Protein AF-A0A1T3P315-F1 (afdb_monomer_lite)

Foldseek 3Di:
DDDDPPPPPPPPPDPCPVPPPDDQDDDPPDPLLNVLSVLLVCLVVDDPVVNVVSVVVSVVSVVVVVVVVVD

Radius of gyration: 18.7 Å; chains: 1; bounding box: 38×15×65 Å

Sequence (71 aa):
MSEALGTERVVGEDAATGSGVVEPPPPTGDPHVDAVLATLSRVGDLPTEAHGPVYEDVHRGLRDTLADLDR

Structure (mmCIF, N/CA/C/O backbone):
data_AF-A0A1T3P315-F1
#
_entry.id   AF-A0A1T3P315-F1
#
loop_
_atom_site.group_PDB
_atom_site.id
_atom_site.type_symbol
_atom_site.label_atom_id
_atom_site.label_alt_id
_atom_site.label_comp_id
_atom_site.label_asym_id
_atom_site.label_entity_id
_atom_site.label_seq_id
_atom_site.pdbx_PDB_ins_code
_atom_site.Cartn_x
_atom_site.Cartn_y
_atom_site.Cartn_z
_atom_site.occupancy
_atom_site.B_iso_or_equiv
_atom_site.auth_seq_id
_atom_site.auth_comp_id
_atom_site.auth_asym_id
_atom_site.auth_atom_id
_atom_site.pdbx_PDB_model_num
ATOM 1 N N . MET A 1 1 ? 2.960 -0.169 -53.893 1.00 43.12 1 MET A N 1
ATOM 2 C CA . MET A 1 1 ? 4.303 -0.197 -53.287 1.00 43.12 1 MET A CA 1
ATOM 3 C C . MET A 1 1 ? 4.365 0.895 -52.242 1.00 43.12 1 MET A C 1
ATOM 5 O O . MET A 1 1 ? 4.125 2.043 -52.588 1.00 43.12 1 MET A O 1
ATOM 9 N N . SER A 1 2 ? 4.667 0.469 -51.017 1.00 44.72 2 SER A N 1
ATOM 10 C CA . SER A 1 2 ? 5.212 1.245 -49.899 1.00 44.72 2 SER A CA 1
ATOM 11 C C . SER A 1 2 ? 4.262 2.152 -49.122 1.00 44.72 2 SER A C 1
ATOM 13 O O . SER A 1 2 ? 4.173 3.357 -49.332 1.00 44.72 2 SER A O 1
ATOM 15 N N . GLU A 1 3 ? 3.632 1.513 -48.138 1.00 49.94 3 GLU A N 1
ATOM 16 C CA . GLU A 1 3 ? 3.460 2.052 -46.792 1.00 49.94 3 GLU A CA 1
ATOM 17 C C . GLU A 1 3 ? 4.795 2.596 -46.258 1.00 49.94 3 GLU A C 1
ATOM 19 O O . GLU A 1 3 ? 5.843 1.964 -46.404 1.00 49.94 3 GLU A O 1
ATOM 24 N N . ALA A 1 4 ? 4.748 3.752 -45.607 1.00 50.00 4 ALA A N 1
ATOM 25 C CA . ALA A 1 4 ? 5.774 4.183 -44.671 1.00 50.00 4 ALA A CA 1
ATOM 26 C C . ALA A 1 4 ? 5.055 4.897 -43.526 1.00 50.00 4 ALA A C 1
ATOM 28 O O . ALA A 1 4 ? 4.897 6.116 -43.522 1.00 50.00 4 ALA A O 1
ATOM 29 N N . LEU A 1 5 ? 4.559 4.097 -42.580 1.00 54.88 5 LEU A N 1
ATOM 30 C CA . LEU A 1 5 ? 4.247 4.570 -41.240 1.00 54.88 5 LEU A CA 1
ATOM 31 C C . LEU A 1 5 ? 5.560 5.100 -40.665 1.00 54.88 5 LEU A C 1
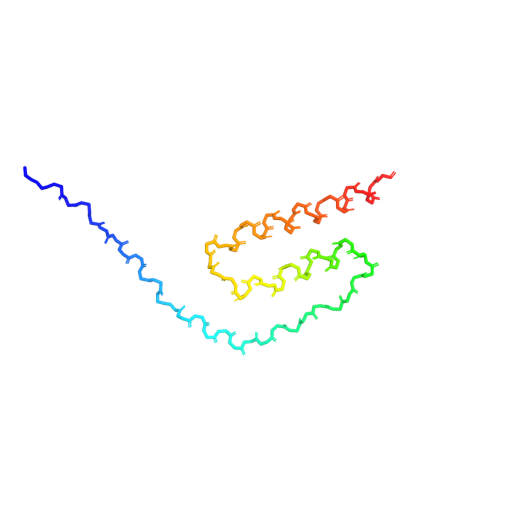ATOM 33 O O . LEU A 1 5 ? 6.464 4.333 -40.336 1.00 54.88 5 LEU A O 1
ATOM 37 N N . GLY A 1 6 ? 5.685 6.424 -40.647 1.00 49.12 6 GLY A N 1
ATOM 38 C CA . GLY A 1 6 ? 6.746 7.114 -39.941 1.00 49.12 6 GLY A CA 1
ATOM 39 C C . GLY A 1 6 ? 6.622 6.772 -38.468 1.00 49.12 6 GLY A C 1
ATOM 40 O O . GLY A 1 6 ? 5.796 7.339 -37.761 1.00 49.12 6 GLY A O 1
ATOM 41 N N . THR A 1 7 ? 7.419 5.800 -38.033 1.00 54.22 7 THR A N 1
ATOM 42 C CA . THR A 1 7 ? 7.740 5.559 -36.634 1.00 54.22 7 THR A CA 1
ATOM 43 C C . THR A 1 7 ? 8.332 6.847 -36.086 1.00 54.22 7 THR A C 1
ATOM 45 O O . THR A 1 7 ? 9.528 7.108 -36.230 1.00 54.22 7 THR A O 1
ATOM 48 N N . GLU A 1 8 ? 7.490 7.672 -35.473 1.00 47.78 8 GLU A N 1
ATOM 49 C CA . GLU A 1 8 ? 7.947 8.730 -34.592 1.00 47.78 8 GLU A CA 1
ATOM 50 C C . GLU A 1 8 ? 8.492 8.024 -33.353 1.00 47.78 8 GLU A C 1
ATOM 52 O O . GLU A 1 8 ? 7.783 7.659 -32.416 1.00 47.78 8 GLU A O 1
ATOM 57 N N . ARG A 1 9 ? 9.777 7.680 -33.445 1.00 60.00 9 ARG A N 1
ATOM 58 C CA . ARG A 1 9 ? 10.561 7.130 -32.354 1.00 60.00 9 ARG A CA 1
ATOM 59 C C . ARG A 1 9 ? 10.564 8.202 -31.274 1.00 60.00 9 ARG A C 1
ATOM 61 O O . ARG A 1 9 ? 11.360 9.135 -31.353 1.00 60.00 9 ARG A O 1
ATOM 68 N N . VAL A 1 10 ? 9.675 8.075 -30.290 1.00 52.94 10 VAL A N 1
ATOM 69 C CA . VAL A 1 10 ? 9.803 8.796 -29.026 1.00 52.94 10 VAL A CA 1
ATOM 70 C C . VAL A 1 10 ? 11.098 8.293 -28.410 1.00 52.94 10 VAL A C 1
ATOM 72 O O . VAL A 1 10 ? 11.170 7.212 -27.829 1.00 52.94 10 VAL A O 1
ATOM 75 N N . VAL A 1 11 ? 12.167 9.038 -28.664 1.00 52.91 11 VAL A N 1
ATOM 76 C CA . VAL A 1 11 ? 13.432 8.875 -27.972 1.00 52.91 11 VAL A CA 1
ATOM 77 C C . VAL A 1 11 ? 13.141 9.296 -26.543 1.00 52.91 11 VAL A C 1
ATOM 79 O O . VAL A 1 11 ? 12.966 10.482 -26.272 1.00 52.91 11 VAL A O 1
ATOM 82 N N . GLY A 1 12 ? 13.010 8.320 -25.649 1.00 49.78 12 GLY A N 1
ATOM 83 C CA . GLY A 1 12 ? 13.046 8.555 -24.212 1.00 49.78 12 GLY A CA 1
ATOM 84 C C . GLY A 1 12 ? 14.456 8.984 -23.820 1.00 49.78 12 GLY A C 1
ATOM 85 O O . GLY A 1 12 ? 15.206 8.196 -23.258 1.00 49.78 12 GLY A O 1
ATOM 86 N N . GLU A 1 13 ? 14.835 10.205 -24.189 1.00 51.28 13 GLU A N 1
ATOM 87 C CA . GLU A 1 13 ? 16.075 10.840 -23.761 1.00 51.28 13 GLU A CA 1
ATOM 88 C C . GLU A 1 13 ? 15.791 11.581 -22.449 1.00 51.28 13 GLU A C 1
ATOM 90 O O . GLU A 1 13 ? 15.505 12.771 -22.436 1.00 51.28 13 GLU A O 1
ATOM 95 N N . ASP A 1 14 ? 15.800 10.838 -21.348 1.00 47.12 14 ASP A N 1
ATOM 96 C CA . ASP A 1 14 ? 16.451 11.262 -20.109 1.00 47.12 14 ASP A CA 1
ATOM 97 C C . ASP A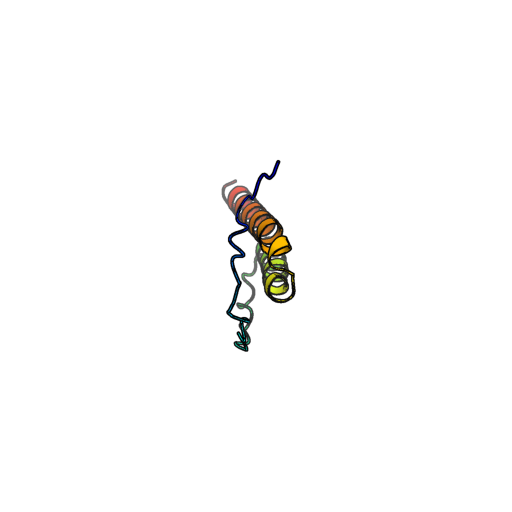 1 14 ? 16.642 9.992 -19.282 1.00 47.12 14 ASP A C 1
ATOM 99 O O . ASP A 1 14 ? 15.703 9.430 -18.712 1.00 47.12 14 ASP A O 1
ATOM 103 N N . ALA A 1 15 ? 17.863 9.462 -19.314 1.00 52.72 15 ALA A N 1
ATOM 104 C CA . ALA A 1 15 ? 18.280 8.454 -18.365 1.00 52.72 15 ALA A CA 1
ATOM 105 C C . ALA A 1 15 ? 18.129 9.088 -16.985 1.00 52.72 15 ALA A C 1
ATOM 107 O O . ALA A 1 15 ? 18.987 9.872 -16.579 1.00 52.72 15 ALA A O 1
ATOM 108 N N . ALA A 1 16 ? 17.024 8.761 -16.309 1.00 57.16 16 ALA A N 1
ATOM 109 C CA . ALA A 1 16 ? 16.709 9.202 -14.968 1.00 57.16 16 ALA A CA 1
ATOM 110 C C . ALA A 1 16 ? 17.870 8.821 -14.048 1.00 57.16 16 ALA A C 1
ATOM 112 O O . ALA A 1 16 ? 17.890 7.769 -13.414 1.00 57.16 16 ALA A O 1
ATOM 113 N N . THR A 1 17 ? 18.854 9.709 -13.952 1.00 50.06 17 THR A N 1
ATOM 114 C CA . THR A 1 17 ? 19.920 9.647 -12.960 1.00 50.06 17 THR A CA 1
ATOM 115 C C . THR A 1 17 ? 19.337 10.241 -11.684 1.00 50.06 17 THR A C 1
ATOM 117 O O . THR A 1 17 ? 19.854 11.188 -11.099 1.00 50.06 17 THR A O 1
ATOM 120 N N . GLY A 1 18 ? 18.183 9.710 -11.276 1.00 55.84 18 GLY A N 1
ATOM 121 C CA . GLY A 1 18 ? 17.545 9.985 -10.007 1.00 55.84 18 GLY A CA 1
ATOM 122 C C . GLY A 1 18 ? 18.315 9.254 -8.924 1.00 55.84 18 GLY A C 1
ATOM 123 O O . GLY A 1 18 ? 17.796 8.341 -8.301 1.00 55.84 18 GLY A O 1
ATOM 124 N N . SER A 1 19 ? 19.564 9.654 -8.683 1.00 59.62 19 SER A N 1
ATOM 125 C CA . SER A 1 19 ? 20.327 9.256 -7.497 1.00 59.62 19 SER A CA 1
ATOM 126 C C . SER A 1 19 ? 19.807 10.007 -6.260 1.00 59.62 19 SER A C 1
ATOM 128 O O . SER A 1 19 ? 20.578 10.532 -5.462 1.00 59.62 19 SER A O 1
ATOM 130 N N . GLY A 1 20 ? 18.488 10.130 -6.127 1.00 65.50 20 GLY A N 1
ATOM 131 C CA . GLY A 1 20 ? 17.836 10.564 -4.906 1.00 65.50 20 GLY A CA 1
ATOM 132 C C . GLY A 1 20 ? 17.417 9.309 -4.171 1.00 65.50 20 GLY A C 1
ATOM 133 O O . GLY A 1 20 ? 16.436 8.682 -4.557 1.00 65.50 20 GLY A O 1
ATOM 134 N N . VAL A 1 21 ? 18.169 8.918 -3.141 1.00 66.81 21 VAL A N 1
ATOM 135 C CA . VAL A 1 21 ? 17.691 7.895 -2.209 1.00 66.81 21 VAL A CA 1
ATOM 136 C C . VAL A 1 21 ? 16.444 8.473 -1.550 1.00 66.81 21 VAL A C 1
ATOM 138 O O . VAL A 1 2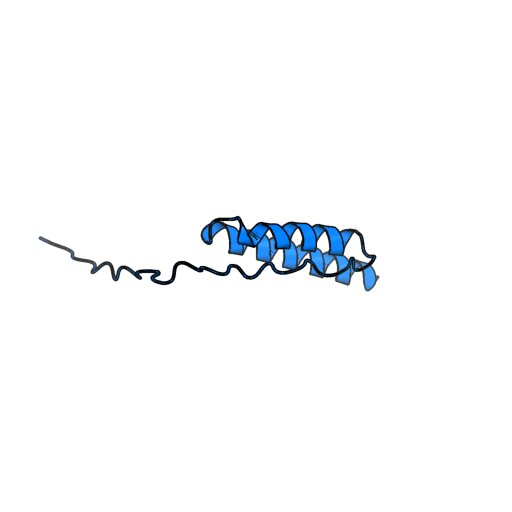1 ? 16.537 9.396 -0.742 1.00 66.81 21 VAL A O 1
ATOM 141 N N . VAL A 1 22 ? 15.274 7.981 -1.949 1.00 72.50 22 VAL A N 1
ATOM 142 C CA . VAL A 1 22 ? 14.026 8.284 -1.254 1.00 72.50 22 VAL A CA 1
ATOM 143 C C . VAL A 1 22 ? 14.039 7.440 0.009 1.00 72.50 22 VAL A C 1
ATOM 145 O O . VAL A 1 22 ? 13.972 6.213 -0.060 1.00 72.50 22 VAL A O 1
ATOM 148 N N . GLU A 1 23 ? 14.191 8.090 1.161 1.00 79.19 23 GLU A N 1
ATOM 149 C CA . GLU A 1 23 ? 14.035 7.405 2.439 1.00 79.19 23 GLU A CA 1
ATOM 150 C C . GLU A 1 23 ? 12.590 6.890 2.538 1.00 79.19 23 GLU A C 1
ATOM 152 O O . GLU A 1 23 ? 11.654 7.657 2.275 1.00 79.19 23 GLU A O 1
ATOM 157 N N . PRO A 1 24 ? 12.381 5.600 2.860 1.00 77.25 24 PRO A N 1
ATOM 158 C CA . PRO A 1 24 ? 11.036 5.080 3.019 1.00 77.25 24 PRO A CA 1
ATOM 159 C C . PRO A 1 24 ? 10.328 5.829 4.157 1.00 77.25 24 PRO A C 1
ATOM 161 O O . PRO A 1 24 ? 10.957 6.155 5.167 1.00 77.25 24 PRO A O 1
ATOM 164 N N . PRO A 1 25 ? 9.021 6.106 4.024 1.00 83.00 25 PRO A N 1
ATOM 165 C CA . PRO A 1 25 ? 8.266 6.727 5.100 1.00 83.00 25 PRO A CA 1
ATOM 166 C C . PRO A 1 25 ? 8.297 5.846 6.362 1.00 83.00 25 PRO A C 1
ATOM 168 O O . PRO A 1 25 ? 8.409 4.620 6.256 1.00 83.00 25 PRO A O 1
ATOM 171 N N . PRO A 1 26 ? 8.178 6.444 7.563 1.00 88.88 26 PRO A N 1
ATOM 172 C CA . PRO A 1 26 ? 8.016 5.670 8.788 1.00 88.88 26 PRO A CA 1
ATOM 173 C C . PRO A 1 26 ? 6.762 4.779 8.702 1.00 88.88 26 PRO A C 1
ATOM 175 O O . PRO A 1 26 ? 5.810 5.145 8.005 1.00 88.88 26 PRO A O 1
ATOM 178 N N . PRO A 1 27 ? 6.738 3.631 9.409 1.00 92.12 27 PRO A N 1
ATOM 179 C CA . PRO A 1 27 ? 5.603 2.717 9.372 1.00 92.12 27 PRO A CA 1
ATOM 180 C C . PRO A 1 27 ? 4.333 3.421 9.841 1.00 92.12 27 PRO A C 1
ATOM 182 O O . PRO A 1 27 ? 4.347 4.205 10.794 1.00 92.12 27 PRO A O 1
ATOM 185 N N . THR A 1 28 ? 3.231 3.122 9.169 1.00 90.56 28 THR A N 1
ATOM 186 C CA . THR A 1 28 ? 1.930 3.744 9.431 1.00 90.56 28 THR A CA 1
ATOM 187 C C . THR A 1 28 ? 1.244 3.152 10.660 1.00 90.56 28 THR A C 1
ATOM 189 O O . THR A 1 28 ? 0.366 3.786 11.244 1.00 90.56 28 THR A O 1
ATOM 192 N N . GLY A 1 29 ? 1.667 1.953 11.074 1.00 93.62 29 GLY A N 1
ATOM 193 C CA . GLY A 1 29 ? 1.049 1.184 12.151 1.00 93.62 29 GLY A CA 1
ATOM 194 C C . GLY A 1 29 ? -0.081 0.270 11.673 1.00 93.62 29 GLY A C 1
ATOM 195 O O . GLY A 1 29 ? -0.549 -0.553 12.459 1.00 93.62 29 GLY A O 1
ATOM 196 N N . ASP A 1 30 ? -0.480 0.369 10.402 1.00 94.00 30 ASP A N 1
ATOM 197 C CA . ASP A 1 30 ? -1.391 -0.568 9.755 1.00 94.00 30 ASP A CA 1
ATOM 198 C C . ASP A 1 30 ? -0.589 -1.566 8.893 1.00 94.00 30 ASP A C 1
ATOM 200 O O . ASP A 1 30 ? 0.086 -1.162 7.940 1.00 94.00 30 ASP A O 1
ATOM 204 N N . PRO A 1 31 ? -0.647 -2.880 9.192 1.00 93.25 31 PRO A N 1
ATOM 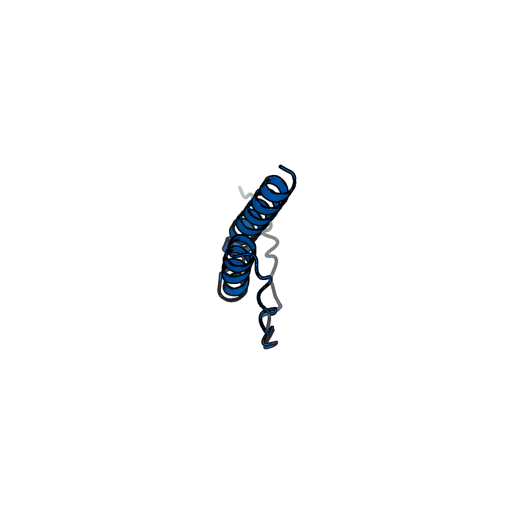205 C CA . PRO A 1 31 ? 0.160 -3.876 8.491 1.00 93.25 31 PRO A CA 1
ATOM 206 C C . PRO A 1 31 ? -0.215 -4.034 7.010 1.00 93.25 31 PRO A C 1
ATOM 208 O O . PRO A 1 31 ? 0.628 -4.457 6.217 1.00 93.25 31 PRO A O 1
ATOM 211 N N . HIS A 1 32 ? -1.451 -3.710 6.619 1.00 93.62 32 HIS A N 1
ATOM 212 C CA . HIS A 1 32 ? -1.892 -3.767 5.227 1.00 93.62 32 HIS A CA 1
ATOM 213 C C . HIS A 1 32 ? -1.341 -2.580 4.438 1.00 93.62 32 HIS A C 1
ATOM 215 O O . HIS A 1 32 ? -0.786 -2.777 3.352 1.00 93.62 32 HIS A O 1
ATOM 221 N N . VAL A 1 33 ? -1.412 -1.374 5.010 1.00 94.50 33 VAL A N 1
ATOM 222 C CA . VAL A 1 33 ? -0.814 -0.167 4.416 1.00 94.50 33 VAL A CA 1
ATOM 223 C C . VAL A 1 33 ? 0.703 -0.321 4.294 1.00 94.50 33 VAL A C 1
ATOM 225 O O . VAL A 1 33 ? 1.275 -0.065 3.233 1.00 94.50 33 VAL A O 1
ATOM 228 N N . ASP A 1 34 ? 1.364 -0.818 5.336 1.00 94.75 34 ASP A N 1
ATOM 229 C CA . ASP A 1 34 ? 2.815 -1.006 5.328 1.00 94.75 34 ASP A CA 1
ATOM 230 C C . ASP A 1 34 ? 3.254 -2.035 4.263 1.00 94.75 34 ASP A C 1
ATOM 232 O O . ASP A 1 34 ? 4.276 -1.852 3.593 1.00 94.75 34 ASP A O 1
ATOM 236 N N . ALA A 1 35 ? 2.458 -3.084 4.020 1.00 93.62 35 ALA A N 1
ATOM 237 C CA . ALA A 1 35 ? 2.740 -4.079 2.984 1.00 93.62 35 ALA A CA 1
ATOM 238 C C . ALA A 1 35 ? 2.630 -3.516 1.552 1.00 93.62 35 ALA A C 1
ATOM 240 O O . ALA A 1 35 ? 3.468 -3.826 0.692 1.00 93.62 35 ALA A O 1
ATOM 241 N N . VAL A 1 36 ? 1.628 -2.673 1.275 1.00 94.50 36 VAL A N 1
ATOM 242 C CA . VAL A 1 36 ? 1.490 -2.042 -0.050 1.00 94.50 36 VAL A CA 1
ATOM 243 C C . VAL A 1 36 ? 2.559 -0.975 -0.281 1.00 94.50 36 VAL A C 1
ATOM 245 O O . VAL A 1 36 ? 3.115 -0.903 -1.377 1.00 94.50 36 VAL A O 1
ATOM 248 N N . LEU A 1 37 ? 2.950 -0.219 0.750 1.00 92.88 37 LEU A N 1
ATOM 249 C CA . LEU A 1 37 ? 4.056 0.740 0.659 1.00 92.88 37 LEU A CA 1
ATOM 250 C C . LEU A 1 37 ? 5.408 0.048 0.427 1.00 92.88 37 LEU A C 1
ATOM 252 O O . LEU A 1 37 ? 6.216 0.521 -0.374 1.00 92.88 37 LEU A O 1
ATOM 256 N N . ALA A 1 38 ? 5.637 -1.117 1.040 1.00 91.56 38 ALA A N 1
ATOM 257 C CA . ALA A 1 38 ? 6.819 -1.932 0.760 1.00 91.56 38 ALA A CA 1
ATOM 258 C C . ALA A 1 38 ? 6.861 -2.424 -0.699 1.00 91.56 38 ALA A C 1
ATOM 260 O O . ALA A 1 38 ? 7.936 -2.543 -1.288 1.00 91.56 38 ALA A O 1
ATOM 261 N N . THR A 1 39 ? 5.697 -2.687 -1.298 1.00 90.44 39 THR A N 1
ATOM 262 C CA . THR A 1 39 ? 5.589 -3.044 -2.720 1.00 90.44 39 THR A CA 1
ATOM 263 C C . THR A 1 39 ? 5.893 -1.842 -3.613 1.00 90.44 39 THR A C 1
ATOM 265 O O . THR A 1 39 ? 6.688 -1.960 -4.545 1.00 90.44 39 THR A O 1
ATOM 268 N N . LEU A 1 40 ? 5.346 -0.669 -3.281 1.00 91.69 40 LEU A N 1
ATOM 269 C CA . LEU A 1 40 ? 5.611 0.589 -3.981 1.00 91.69 40 LEU A CA 1
ATOM 270 C C . LEU A 1 40 ? 7.105 0.949 -3.991 1.00 91.69 40 LEU A C 1
ATOM 272 O O . LEU A 1 40 ? 7.623 1.391 -5.013 1.00 91.69 40 LEU A O 1
ATOM 276 N N . SER A 1 41 ? 7.820 0.694 -2.890 1.00 89.50 41 SER A N 1
ATOM 277 C CA . SER A 1 41 ? 9.264 0.948 -2.795 1.00 89.50 41 SER A CA 1
ATOM 278 C C . SER A 1 41 ? 10.092 0.190 -3.839 1.00 89.50 41 SER A C 1
ATOM 280 O O . SER A 1 41 ? 11.204 0.614 -4.136 1.00 89.50 41 SER A O 1
ATOM 282 N N . ARG A 1 42 ? 9.579 -0.915 -4.394 1.00 87.06 42 ARG A N 1
ATOM 283 C CA . ARG A 1 42 ? 10.283 -1.713 -5.410 1.00 87.06 42 ARG A CA 1
ATOM 284 C C . ARG A 1 42 ? 10.103 -1.172 -6.826 1.00 87.06 42 ARG A C 1
ATOM 286 O O . ARG A 1 42 ? 10.829 -1.594 -7.715 1.00 87.06 42 ARG A O 1
ATOM 293 N N . VAL A 1 43 ? 9.157 -0.256 -7.055 1.00 92.12 43 VAL A N 1
ATOM 294 C CA . VAL A 1 43 ? 8.845 0.270 -8.398 1.00 92.12 43 VAL A CA 1
ATOM 295 C C . VAL A 1 43 ? 10.060 0.918 -9.052 1.00 92.12 43 VAL A C 1
ATOM 297 O O . VAL A 1 43 ? 10.267 0.730 -10.246 1.00 92.12 43 VAL A O 1
ATOM 300 N N . GLY A 1 44 ? 10.894 1.617 -8.277 1.00 86.38 44 GLY A N 1
ATOM 301 C CA . GLY A 1 44 ? 12.108 2.259 -8.791 1.00 86.38 44 GLY A CA 1
ATOM 302 C C . GLY A 1 44 ? 13.116 1.290 -9.419 1.00 86.38 44 GLY A C 1
ATOM 303 O O . GLY A 1 44 ? 13.860 1.694 -10.307 1.00 86.38 44 GLY A O 1
ATOM 304 N N . ASP A 1 45 ? 13.093 0.016 -9.017 1.00 88.12 45 ASP A N 1
ATOM 305 C CA . ASP A 1 45 ? 13.979 -1.032 -9.538 1.00 88.12 45 ASP A CA 1
ATOM 306 C C . ASP A 1 45 ? 13.372 -1.791 -10.733 1.00 88.12 45 ASP A C 1
ATOM 308 O O . ASP A 1 45 ? 14.033 -2.633 -11.347 1.00 88.12 45 ASP A O 1
ATOM 312 N N . LEU A 1 46 ? 12.099 -1.540 -11.056 1.00 89.31 46 LEU A N 1
ATOM 313 C CA . LEU A 1 46 ? 11.383 -2.228 -12.126 1.00 89.31 46 LEU A CA 1
ATOM 314 C C . LEU A 1 46 ? 11.463 -1.458 -13.453 1.00 89.31 46 LEU A C 1
ATOM 316 O O . LEU A 1 46 ? 11.532 -0.226 -13.451 1.00 89.31 46 LEU A O 1
ATOM 320 N N . PRO A 1 47 ? 11.366 -2.156 -14.602 1.00 92.06 47 PRO A N 1
ATOM 321 C CA . PRO A 1 47 ? 11.135 -1.512 -15.892 1.00 92.06 47 PRO A CA 1
ATOM 322 C C . PRO A 1 47 ? 9.852 -0.675 -15.872 1.00 92.06 47 PRO A C 1
ATOM 324 O O . PRO A 1 47 ? 8.875 -1.049 -15.219 1.00 92.06 47 PRO A O 1
ATOM 327 N N . THR A 1 48 ? 9.823 0.428 -16.619 1.00 93.62 48 THR A N 1
ATOM 328 C CA . THR A 1 48 ? 8.686 1.363 -16.645 1.00 93.62 48 THR A C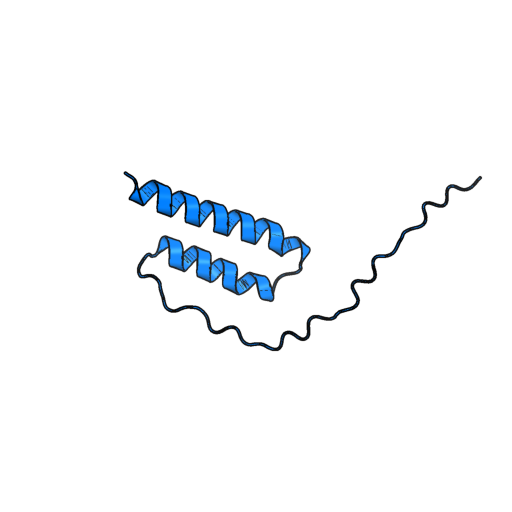A 1
ATOM 329 C C . THR A 1 48 ? 7.373 0.692 -17.059 1.00 93.62 48 THR A C 1
ATOM 331 O O . THR A 1 48 ? 6.308 1.044 -16.555 1.00 93.62 48 THR A O 1
ATOM 334 N N . GLU A 1 49 ? 7.427 -0.335 -17.908 1.00 93.44 49 GLU A N 1
ATOM 335 C CA . GLU A 1 49 ? 6.263 -1.124 -18.328 1.00 93.44 49 GLU A CA 1
ATOM 336 C C . GLU A 1 49 ? 5.599 -1.861 -17.154 1.00 93.44 49 GLU A C 1
ATOM 338 O O . GLU A 1 49 ? 4.399 -2.135 -17.184 1.00 93.44 49 GLU A O 1
ATOM 343 N N . ALA A 1 50 ? 6.369 -2.167 -16.108 1.00 90.94 50 ALA A N 1
ATOM 344 C CA . ALA A 1 50 ? 5.888 -2.829 -14.904 1.00 90.94 50 ALA A CA 1
ATOM 345 C C . ALA A 1 50 ? 5.386 -1.847 -13.830 1.00 90.94 50 ALA A C 1
ATOM 347 O O . ALA A 1 50 ? 4.763 -2.284 -12.865 1.00 90.94 50 ALA A O 1
ATOM 348 N N . HIS A 1 51 ? 5.600 -0.534 -13.981 1.00 93.81 51 HIS A N 1
ATOM 349 C CA . HIS A 1 51 ? 5.180 0.458 -12.980 1.00 93.81 51 HIS A CA 1
ATOM 350 C C . HIS A 1 51 ? 3.658 0.553 -12.875 1.00 93.81 51 HIS A C 1
ATOM 352 O O . HIS A 1 51 ? 3.117 0.547 -11.773 1.00 93.81 51 HIS A O 1
ATOM 358 N N . GLY A 1 52 ? 2.963 0.588 -14.018 1.00 96.31 52 GLY A N 1
ATOM 359 C CA . GLY A 1 52 ? 1.502 0.699 -14.079 1.00 96.31 52 GLY A CA 1
ATOM 360 C C . GLY A 1 52 ? 0.782 -0.368 -13.244 1.00 96.31 52 GLY A C 1
ATOM 361 O O . GLY A 1 52 ? 0.054 -0.004 -12.321 1.00 96.31 52 GLY A O 1
ATOM 362 N N . PRO A 1 53 ? 1.020 -1.671 -13.495 1.00 95.38 53 PRO A N 1
ATOM 363 C CA . PRO A 1 53 ? 0.441 -2.746 -12.691 1.00 95.38 53 PRO A CA 1
ATOM 364 C C . PRO A 1 53 ? 0.711 -2.610 -11.187 1.00 95.38 53 PRO A C 1
ATOM 366 O O . PRO A 1 53 ? -0.194 -2.825 -10.385 1.00 95.38 53 PRO A O 1
ATOM 369 N N . VAL A 1 54 ? 1.924 -2.203 -10.794 1.00 94.94 54 VAL A N 1
ATOM 370 C CA . VAL A 1 54 ? 2.259 -2.036 -9.372 1.00 94.94 54 VAL A CA 1
ATOM 371 C C . VAL A 1 54 ? 1.486 -0.879 -8.742 1.00 94.94 54 VAL A C 1
ATOM 373 O O . VAL A 1 54 ? 0.973 -1.028 -7.634 1.00 94.94 54 VAL A O 1
ATOM 376 N N . TYR A 1 55 ? 1.347 0.256 -9.432 1.00 95.00 55 TYR A N 1
ATOM 377 C CA . TYR A 1 55 ? 0.539 1.367 -8.926 1.00 95.00 55 TYR A CA 1
ATOM 378 C C . TYR A 1 55 ? -0.930 0.978 -8.752 1.00 95.00 55 TYR A C 1
ATOM 380 O O . TYR A 1 55 ? -1.534 1.331 -7.741 1.00 95.00 55 TYR A O 1
ATOM 388 N N . GLU A 1 56 ? -1.494 0.216 -9.688 1.00 96.94 56 GLU A N 1
ATOM 389 C CA . GLU A 1 56 ? -2.875 -0.265 -9.580 1.00 96.94 56 GLU A CA 1
ATOM 390 C C . GLU A 1 56 ? -3.072 -1.217 -8.397 1.00 96.94 56 GLU A C 1
ATOM 392 O O . GLU A 1 56 ? -4.069 -1.123 -7.677 1.00 96.94 56 GLU A O 1
ATOM 397 N N . ASP A 1 57 ? -2.113 -2.107 -8.150 1.00 95.44 57 ASP A N 1
ATOM 398 C CA . ASP A 1 57 ? -2.157 -3.016 -7.006 1.00 95.44 57 ASP A CA 1
ATOM 399 C C . ASP A 1 57 ? -2.065 -2.262 -5.673 1.00 95.44 57 ASP A C 1
ATOM 401 O O . ASP A 1 57 ? -2.827 -2.553 -4.747 1.00 95.44 57 ASP A O 1
ATOM 405 N N . VAL A 1 58 ? -1.203 -1.243 -5.593 1.00 96.00 58 VAL A N 1
ATOM 406 C CA . VAL A 1 58 ? -1.095 -0.363 -4.421 1.00 96.00 58 VAL A CA 1
ATOM 407 C C . VAL A 1 58 ? -2.385 0.431 -4.215 1.00 96.00 58 VAL A C 1
ATOM 409 O O . VAL A 1 58 ? -2.913 0.465 -3.104 1.00 96.00 58 VAL A O 1
ATOM 412 N N . HIS A 1 59 ? -2.940 1.032 -5.272 1.00 96.75 59 HIS A N 1
ATOM 413 C CA . HIS A 1 59 ? -4.200 1.773 -5.195 1.00 96.75 59 HIS A CA 1
ATOM 414 C C . HIS A 1 59 ? -5.357 0.895 -4.727 1.00 96.75 59 HIS A C 1
ATOM 416 O O . HIS A 1 59 ? -6.163 1.334 -3.905 1.00 96.75 59 HIS A O 1
ATOM 422 N N . ARG A 1 60 ? -5.448 -0.333 -5.245 1.00 96.94 60 ARG A N 1
ATOM 423 C CA . ARG A 1 60 ? -6.475 -1.289 -4.837 1.00 96.94 60 ARG A CA 1
ATOM 424 C C . ARG A 1 60 ? -6.320 -1.657 -3.365 1.00 96.94 60 ARG A C 1
ATOM 426 O O . ARG A 1 60 ? -7.275 -1.486 -2.620 1.00 96.94 60 ARG A O 1
ATOM 433 N N . GLY A 1 61 ? -5.120 -2.041 -2.931 1.00 95.56 61 GLY A N 1
ATOM 434 C CA . GLY A 1 61 ? -4.881 -2.409 -1.535 1.00 95.56 61 GLY A CA 1
ATOM 435 C C . GLY A 1 61 ? -5.180 -1.275 -0.549 1.00 95.56 61 GLY A C 1
ATOM 436 O O . GLY A 1 61 ? -5.825 -1.512 0.465 1.00 95.56 61 GLY A O 1
ATOM 437 N N . LEU A 1 62 ? -4.811 -0.029 -0.874 1.00 95.75 62 LEU A N 1
ATOM 438 C CA . LEU A 1 62 ? -5.154 1.127 -0.036 1.00 95.75 62 LEU A CA 1
ATOM 439 C C . LEU A 1 62 ? -6.667 1.364 0.044 1.00 95.75 62 LEU A C 1
ATOM 441 O O . LEU A 1 62 ? -7.182 1.689 1.112 1.00 95.75 62 LEU A O 1
ATOM 445 N N . ARG A 1 63 ? -7.392 1.214 -1.071 1.00 97.00 63 ARG A N 1
ATOM 446 C CA . ARG A 1 63 ? -8.857 1.342 -1.075 1.00 97.00 63 ARG A CA 1
ATOM 447 C C . ARG A 1 63 ? -9.520 0.244 -0.253 1.00 97.00 63 ARG A C 1
ATOM 449 O O . ARG A 1 63 ? -10.451 0.555 0.480 1.00 97.00 63 ARG A O 1
ATOM 456 N N . ASP A 1 64 ? -9.030 -0.986 -0.356 1.00 96.69 64 ASP A N 1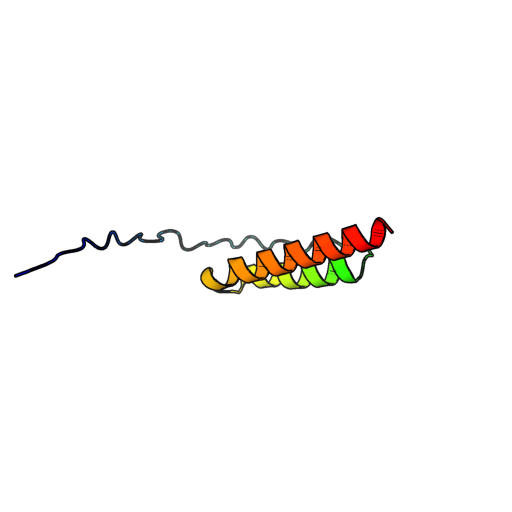
ATOM 457 C CA . ASP A 1 64 ? -9.556 -2.123 0.398 1.00 96.69 64 ASP A CA 1
ATOM 458 C C . ASP A 1 64 ? -9.353 -1.909 1.908 1.00 96.69 64 ASP A C 1
ATOM 460 O O . ASP A 1 64 ? -10.314 -2.000 2.667 1.00 96.69 64 ASP A O 1
ATOM 464 N N . THR A 1 65 ? -8.157 -1.490 2.344 1.00 96.06 65 THR A N 1
ATOM 465 C CA . THR A 1 65 ? -7.908 -1.150 3.757 1.00 96.06 65 THR A CA 1
ATOM 466 C C . THR A 1 65 ? -8.819 -0.028 4.257 1.00 96.06 65 THR A C 1
ATOM 468 O O . THR A 1 65 ? -9.363 -0.113 5.355 1.00 96.06 65 THR A O 1
ATOM 471 N N . LEU A 1 66 ? -9.015 1.030 3.464 1.00 94.69 66 LEU A N 1
ATOM 472 C CA . LEU A 1 66 ? -9.906 2.127 3.852 1.00 94.69 66 LEU A CA 1
ATOM 473 C C . LEU A 1 66 ? -11.374 1.689 3.924 1.00 94.69 66 LEU A C 1
ATOM 475 O O . LEU A 1 66 ? -12.095 2.154 4.803 1.00 94.69 66 LEU A O 1
ATOM 479 N N . ALA A 1 67 ? -11.815 0.800 3.031 1.00 95.88 67 ALA A N 1
ATOM 480 C CA . ALA A 1 67 ? -13.161 0.237 3.071 1.00 95.88 67 ALA A CA 1
ATOM 481 C C . ALA A 1 67 ? -13.377 -0.644 4.312 1.00 95.88 67 ALA A C 1
ATOM 483 O O . ALA A 1 67 ? -14.455 -0.609 4.901 1.00 95.88 67 ALA A O 1
ATOM 484 N N . ASP A 1 68 ? -12.352 -1.387 4.738 1.00 94.94 68 ASP A N 1
ATOM 485 C CA . ASP A 1 68 ? -12.403 -2.198 5.958 1.00 94.94 68 ASP A CA 1
ATOM 486 C C . ASP A 1 68 ? -12.524 -1.341 7.232 1.00 94.94 68 ASP A C 1
ATOM 488 O O . ASP A 1 68 ? -13.182 -1.762 8.182 1.00 94.94 68 ASP A O 1
ATOM 492 N N . LEU A 1 69 ? -11.945 -0.133 7.252 1.00 92.00 69 LEU A N 1
ATOM 493 C CA . LEU A 1 69 ? -12.063 0.809 8.377 1.00 92.00 69 LEU A CA 1
ATOM 494 C C . LEU A 1 69 ? -13.431 1.503 8.476 1.00 92.00 69 LEU A C 1
ATOM 496 O O . LEU A 1 69 ? -13.789 1.975 9.553 1.00 92.00 69 LEU A O 1
ATOM 500 N N . ASP A 1 70 ? -14.174 1.605 7.373 1.00 92.44 70 ASP A N 1
ATOM 501 C CA . ASP A 1 70 ? -15.502 2.246 7.328 1.00 92.44 70 ASP A CA 1
ATOM 502 C C . ASP A 1 70 ? -16.625 1.343 7.877 1.00 92.44 70 ASP A C 1
ATOM 504 O O . ASP A 1 70 ? -17.766 1.773 8.052 1.00 92.44 70 ASP A O 1
ATOM 508 N N . ARG A 1 71 ? -16.305 0.077 8.152 1.00 83.75 71 ARG A N 1
ATOM 509 C CA . ARG A 1 71 ? -17.226 -0.934 8.670 1.00 83.75 71 ARG A CA 1
ATOM 510 C C . ARG A 1 71 ? -17.389 -0.878 10.189 1.00 83.75 71 ARG A C 1
ATOM 512 O O . ARG A 1 71 ? -18.548 -1.042 10.639 1.00 83.75 71 ARG A O 1
#

pLDDT: mean 80.45, std 18.52, range [43.12, 97.0]

Organism: NCBI:txid159449

Secondary structure (DSSP, 8-state):
----------------------PPPPP-S-HHHHHHHHHHTTGGGS-HHHHHHHHHHHHHHHHHHHHHHT-